Protein AF-A0A2E9XJJ9-F1 (afdb_monomer_lite)

Radius of gyration: 16.77 Å; chains: 1; bounding box: 36×26×48 Å

Structure (mmCIF, N/CA/C/O backbone):
data_AF-A0A2E9XJJ9-F1
#
_entry.id   AF-A0A2E9XJJ9-F1
#
loop_
_atom_site.group_PDB
_atom_site.id
_atom_site.type_symbol
_atom_site.label_atom_id
_atom_site.label_alt_id
_atom_site.label_comp_id
_atom_site.label_asym_id
_atom_site.label_entity_id
_atom_site.label_seq_id
_atom_site.pdbx_PDB_ins_code
_atom_site.Cartn_x
_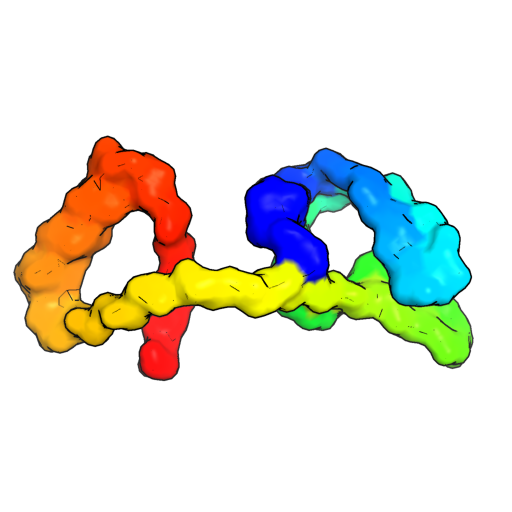atom_site.Cartn_y
_atom_site.Cartn_z
_atom_site.occupancy
_atom_site.B_iso_or_equiv
_atom_site.auth_seq_id
_atom_site.auth_comp_id
_atom_site.auth_asym_id
_atom_site.auth_atom_id
_atom_site.pdbx_PDB_model_num
ATOM 1 N N . MET A 1 1 ? -4.938 -5.916 5.559 1.00 90.31 1 MET A N 1
ATOM 2 C CA . MET A 1 1 ? -5.703 -4.913 4.779 1.00 90.31 1 MET A CA 1
ATOM 3 C C . MET A 1 1 ? -5.175 -4.830 3.353 1.00 90.31 1 MET A C 1
ATOM 5 O O . MET A 1 1 ? -3.975 -4.685 3.174 1.00 90.31 1 MET A O 1
ATOM 9 N N . ASP A 1 2 ? -6.045 -4.854 2.343 1.00 91.56 2 ASP A N 1
ATOM 10 C CA . ASP A 1 2 ? -5.652 -4.688 0.933 1.00 91.56 2 ASP A CA 1
ATOM 11 C C . ASP A 1 2 ? -5.121 -3.271 0.596 1.00 91.56 2 ASP A C 1
ATOM 13 O O . ASP A 1 2 ? -5.643 -2.251 1.068 1.00 91.56 2 ASP A O 1
ATOM 17 N N . ARG A 1 3 ? -4.123 -3.192 -0.296 1.00 90.94 3 ARG A N 1
ATOM 18 C CA . ARG A 1 3 ? -3.469 -1.934 -0.702 1.00 90.94 3 ARG A CA 1
ATOM 19 C C . ARG A 1 3 ? -4.401 -0.931 -1.384 1.00 90.94 3 ARG A C 1
ATOM 21 O O . ARG A 1 3 ? -4.188 0.279 -1.299 1.00 90.94 3 ARG A O 1
ATOM 28 N N . HIS A 1 4 ? -5.425 -1.385 -2.112 1.00 90.00 4 HIS A N 1
ATOM 29 C CA . HIS A 1 4 ? -6.361 -0.490 -2.797 1.00 90.00 4 HIS A CA 1
ATOM 30 C C . HIS A 1 4 ? -7.261 0.209 -1.790 1.00 90.00 4 HIS A C 1
ATOM 32 O O . HIS A 1 4 ? -7.577 1.387 -1.974 1.00 90.00 4 HIS A O 1
ATOM 38 N N . LYS A 1 5 ? -7.626 -0.484 -0.710 1.00 92.94 5 LYS A N 1
ATOM 39 C CA . LYS A 1 5 ? -8.335 0.123 0.413 1.00 92.94 5 LYS A CA 1
ATOM 40 C C . LYS A 1 5 ? -7.467 1.167 1.117 1.00 92.94 5 LYS A C 1
ATOM 42 O O . LYS A 1 5 ? -7.922 2.298 1.262 1.00 92.94 5 LYS A O 1
ATOM 47 N N . LEU A 1 6 ? -6.222 0.823 1.459 1.00 93.12 6 LEU A N 1
ATOM 48 C CA . LEU A 1 6 ? -5.293 1.736 2.145 1.00 93.12 6 LEU A CA 1
ATOM 49 C C . LEU A 1 6 ? -4.940 2.977 1.316 1.00 93.12 6 LEU A C 1
ATOM 51 O O . LEU A 1 6 ? -4.798 4.061 1.867 1.00 93.12 6 LEU A O 1
ATOM 55 N N . SER A 1 7 ? -4.911 2.862 -0.018 1.00 91.94 7 SER A N 1
ATOM 56 C CA . SER A 1 7 ? -4.677 4.013 -0.906 1.00 91.94 7 SER A CA 1
ATOM 57 C C . SER A 1 7 ? -5.783 5.083 -0.880 1.00 91.94 7 SER A C 1
ATOM 59 O O . SER A 1 7 ? -5.616 6.154 -1.465 1.00 91.94 7 SER A O 1
ATOM 61 N N . ARG A 1 8 ? -6.925 4.819 -0.228 1.00 94.62 8 ARG A N 1
ATOM 62 C CA . ARG A 1 8 ? -8.037 5.771 -0.098 1.00 94.62 8 ARG A CA 1
ATOM 63 C C . ARG A 1 8 ? -7.918 6.562 1.202 1.00 94.62 8 ARG A C 1
ATOM 65 O O . ARG A 1 8 ? -7.577 6.022 2.245 1.00 94.62 8 ARG A O 1
ATOM 72 N N . ARG A 1 9 ? -8.331 7.828 1.154 1.00 95.94 9 ARG A N 1
ATOM 73 C CA . ARG A 1 9 ? -8.416 8.713 2.332 1.00 95.94 9 ARG A CA 1
ATOM 74 C C . ARG A 1 9 ? -9.596 8.413 3.252 1.00 95.94 9 ARG A C 1
ATOM 76 O O . ARG A 1 9 ? -9.559 8.763 4.424 1.00 95.94 9 ARG A O 1
ATOM 83 N N . ARG A 1 10 ? -10.641 7.776 2.714 1.00 96.75 10 ARG A N 1
ATOM 84 C CA . ARG A 1 10 ? -11.863 7.456 3.449 1.00 96.75 10 ARG A CA 1
ATOM 85 C C . ARG A 1 10 ? -12.274 6.009 3.248 1.00 96.75 10 ARG A C 1
ATOM 87 O O . ARG A 1 10 ? -12.472 5.576 2.110 1.00 96.75 10 ARG A O 1
ATOM 94 N N . TRP A 1 11 ? -12.418 5.274 4.343 1.00 96.38 11 TRP A N 1
ATOM 95 C CA . TRP A 1 11 ? -12.832 3.871 4.335 1.00 96.38 11 TRP A CA 1
ATOM 96 C C . TRP A 1 11 ? -13.257 3.406 5.732 1.00 96.38 11 TRP A C 1
ATOM 98 O O . TRP A 1 11 ? -13.044 4.095 6.723 1.00 96.38 11 TRP A O 1
ATOM 108 N N . ARG A 1 12 ? -13.881 2.225 5.813 1.00 96.19 12 ARG A N 1
ATOM 109 C CA . ARG A 1 12 ? -14.212 1.565 7.084 1.00 96.19 12 ARG A CA 1
ATOM 110 C C . ARG A 1 12 ? -13.428 0.276 7.253 1.00 96.19 12 ARG A C 1
ATOM 112 O O . ARG A 1 12 ? -13.226 -0.439 6.270 1.00 96.19 12 ARG A O 1
ATOM 119 N N . GLY A 1 13 ? -12.980 -0.024 8.461 1.00 93.94 13 GLY A N 1
ATOM 120 C CA . GLY A 1 13 ? -12.258 -1.248 8.800 1.00 93.94 13 GLY A CA 1
ATOM 121 C C . GLY A 1 13 ? -12.715 -1.811 10.132 1.00 93.94 13 GLY A C 1
ATOM 122 O O . GLY A 1 13 ? -13.341 -1.109 10.917 1.00 93.94 13 GLY A O 1
ATOM 123 N N . ILE A 1 14 ? -12.405 -3.081 10.354 1.00 96.25 14 ILE A N 1
ATOM 124 C CA . ILE A 1 14 ? -12.644 -3.766 11.619 1.00 96.25 14 ILE A CA 1
ATOM 125 C C . ILE A 1 14 ? -11.280 -4.273 12.075 1.00 96.25 14 ILE A C 1
ATOM 127 O O . ILE A 1 14 ? -10.549 -4.860 11.272 1.00 96.25 14 ILE A O 1
ATOM 131 N N . ALA A 1 15 ? -10.911 -3.962 13.311 1.00 96.06 15 ALA A N 1
ATOM 132 C CA . ALA A 1 15 ? -9.694 -4.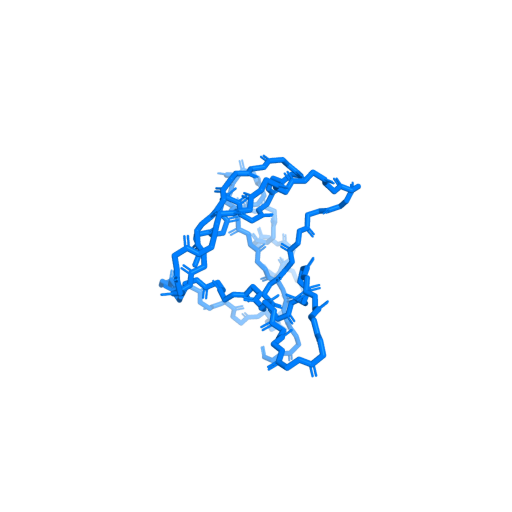457 13.935 1.00 96.06 15 ALA A CA 1
ATOM 133 C C . ALA A 1 15 ? -9.849 -5.929 14.351 1.00 96.06 15 ALA A C 1
ATOM 135 O O . ALA A 1 15 ? -10.946 -6.488 14.336 1.00 96.06 15 ALA A O 1
ATOM 136 N N . ALA A 1 16 ? -8.739 -6.577 14.713 1.00 95.25 16 ALA A N 1
ATOM 137 C CA . ALA A 1 16 ? -8.726 -8.002 15.054 1.00 95.25 16 ALA A CA 1
ATOM 138 C C . ALA A 1 16 ? -9.595 -8.354 16.279 1.00 95.25 16 ALA A C 1
ATOM 140 O O . ALA A 1 16 ? -10.077 -9.477 16.389 1.00 95.25 16 ALA A O 1
ATOM 141 N N . ASP A 1 17 ? -9.814 -7.395 17.178 1.00 96.00 17 ASP A N 1
ATOM 142 C CA . ASP A 1 17 ? -10.671 -7.510 18.362 1.00 96.00 17 ASP A CA 1
ATOM 143 C C . ASP A 1 17 ? -12.161 -7.232 18.076 1.00 96.00 17 ASP A C 1
ATOM 145 O O . ASP A 1 17 ? -12.990 -7.307 18.980 1.00 96.00 17 ASP A O 1
ATOM 149 N N . GLY A 1 18 ? -12.512 -6.920 16.824 1.00 96.94 18 GLY A N 1
ATOM 150 C CA . GLY A 1 18 ? -13.868 -6.570 16.407 1.00 96.94 18 GLY A CA 1
ATOM 151 C C . GLY A 1 18 ? -14.194 -5.075 16.479 1.00 96.94 18 GLY A C 1
ATOM 152 O O . GLY A 1 18 ? -15.296 -4.693 16.087 1.00 96.94 18 GLY A O 1
ATOM 153 N N . THR A 1 19 ? -13.270 -4.216 16.925 1.00 96.75 19 THR A N 1
ATOM 154 C CA . THR A 1 19 ? -13.500 -2.766 16.994 1.00 96.75 19 THR A CA 1
ATOM 155 C C . THR A 1 19 ? -13.651 -2.168 15.591 1.00 96.75 19 THR A C 1
ATOM 157 O O . THR A 1 19 ? -12.793 -2.347 14.723 1.00 96.75 19 THR A O 1
ATOM 160 N N . GLU A 1 20 ? -14.739 -1.431 15.352 1.00 97.50 20 GLU A N 1
ATOM 161 C CA . GLU A 1 20 ? -14.999 -0.774 14.068 1.00 97.50 20 GLU A CA 1
ATOM 162 C C . GLU A 1 20 ? -14.350 0.615 13.982 1.00 97.50 20 GLU A C 1
ATOM 164 O O . GLU A 1 20 ? -14.492 1.448 14.876 1.00 97.50 20 GLU A O 1
ATOM 169 N N . PHE A 1 21 ? -13.713 0.903 12.846 1.00 96.50 21 PHE A N 1
ATOM 170 C CA . PHE A 1 21 ? -13.102 2.194 12.542 1.00 96.50 21 PHE A CA 1
ATOM 171 C C . PHE A 1 21 ? -13.684 2.801 11.268 1.00 96.50 21 PHE A C 1
ATOM 173 O O . PHE A 1 21 ? -13.720 2.165 10.210 1.00 96.50 21 PHE A O 1
ATOM 180 N N . GLY A 1 22 ? -14.080 4.071 11.352 1.00 96.69 22 GLY A N 1
ATOM 181 C CA . GLY A 1 22 ? -14.275 4.947 10.201 1.00 96.69 22 GLY A CA 1
ATOM 182 C C . GLY A 1 22 ? -13.048 5.833 10.026 1.00 96.69 22 GLY A C 1
ATOM 183 O O . GLY A 1 22 ? -12.818 6.725 10.833 1.00 96.69 22 GLY A O 1
ATOM 184 N N . ILE A 1 23 ? -12.268 5.586 8.981 1.00 96.06 23 ILE A N 1
ATOM 185 C CA . ILE A 1 23 ? -11.071 6.358 8.656 1.00 96.06 23 ILE A CA 1
ATOM 186 C C . ILE A 1 23 ? -11.455 7.489 7.706 1.00 96.06 23 ILE A C 1
ATOM 188 O O . ILE A 1 23 ? -12.070 7.236 6.667 1.00 96.06 23 ILE A O 1
ATOM 192 N N . ASP A 1 24 ? -11.080 8.716 8.064 1.00 97.06 24 ASP A N 1
ATOM 193 C CA . ASP A 1 24 ? -11.169 9.915 7.229 1.00 97.06 24 ASP A CA 1
ATOM 194 C C . ASP A 1 24 ? -9.943 10.795 7.500 1.00 97.06 24 ASP A C 1
ATOM 196 O O . ASP A 1 24 ? -9.843 11.441 8.540 1.00 97.06 24 ASP A O 1
ATOM 200 N N . VAL A 1 25 ? -8.966 10.751 6.597 1.00 94.62 25 VAL A N 1
ATOM 201 C CA . VAL A 1 25 ? -7.631 11.333 6.800 1.00 94.62 25 VAL A CA 1
ATOM 202 C C . VAL A 1 25 ? -7.223 12.231 5.636 1.00 94.62 25 VAL A C 1
ATOM 204 O O . VAL A 1 25 ? -7.674 12.064 4.502 1.00 94.62 25 VAL A O 1
ATOM 207 N N . ALA A 1 26 ? -6.339 13.194 5.904 1.00 94.69 26 ALA A N 1
ATOM 208 C CA . ALA A 1 26 ? -5.828 14.103 4.877 1.00 94.69 26 ALA A CA 1
ATOM 209 C C . ALA A 1 26 ? -4.990 13.369 3.813 1.00 94.69 26 ALA A C 1
ATOM 211 O O . ALA A 1 26 ? -5.061 13.694 2.625 1.00 94.69 26 ALA A O 1
ATOM 212 N N .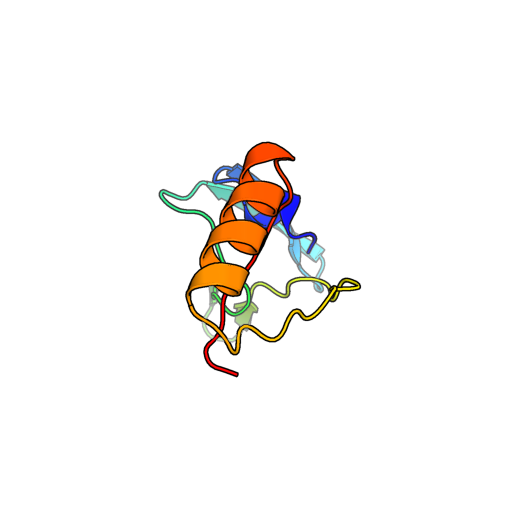 GLU A 1 27 ? -4.245 12.345 4.230 1.00 93.50 27 GLU A 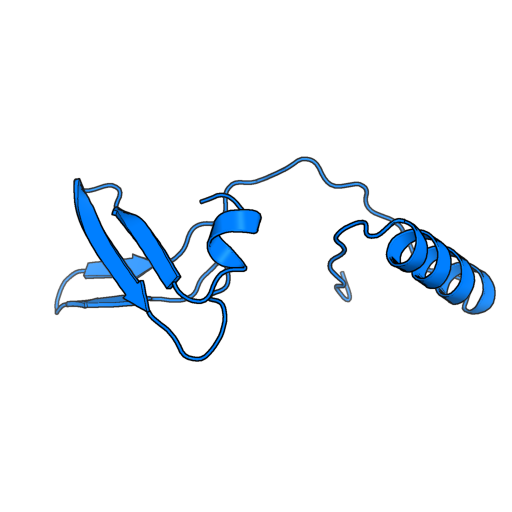N 1
ATOM 213 C CA . GLU A 1 27 ? -3.359 11.543 3.387 1.00 93.50 27 GLU A CA 1
ATOM 214 C C . GLU A 1 27 ? -3.606 10.049 3.587 1.00 93.50 27 GLU A C 1
ATOM 216 O O . GLU A 1 27 ? -4.107 9.628 4.624 1.00 93.50 27 GLU A O 1
ATOM 221 N N . ALA A 1 28 ? -3.298 9.245 2.567 1.00 93.00 28 ALA A N 1
ATOM 222 C CA . ALA A 1 28 ? -3.482 7.800 2.633 1.00 93.00 28 ALA A CA 1
ATOM 223 C C . ALA A 1 28 ? -2.533 7.172 3.665 1.00 93.00 28 ALA A C 1
ATOM 225 O O . ALA A 1 28 ? -1.350 7.507 3.710 1.00 93.00 28 ALA A O 1
ATOM 226 N N . ILE A 1 29 ? -3.070 6.241 4.450 1.00 93.62 29 ILE A N 1
ATOM 227 C CA . ILE A 1 29 ? -2.361 5.561 5.537 1.00 93.62 29 ILE A CA 1
ATOM 228 C C . ILE A 1 29 ? -1.525 4.415 4.963 1.00 93.62 29 ILE A C 1
ATOM 230 O O . ILE A 1 29 ? -1.931 3.764 3.995 1.00 93.62 29 ILE A O 1
ATOM 234 N N . ARG A 1 30 ? -0.362 4.164 5.557 1.00 93.06 30 ARG A N 1
ATOM 235 C CA . ARG A 1 30 ? 0.593 3.137 5.141 1.00 93.06 30 ARG A CA 1
ATOM 236 C C . ARG A 1 30 ? 0.624 1.984 6.135 1.00 93.06 30 ARG A C 1
ATOM 238 O O . ARG A 1 30 ? 0.115 2.068 7.250 1.00 93.06 30 ARG A O 1
ATOM 245 N N . HIS A 1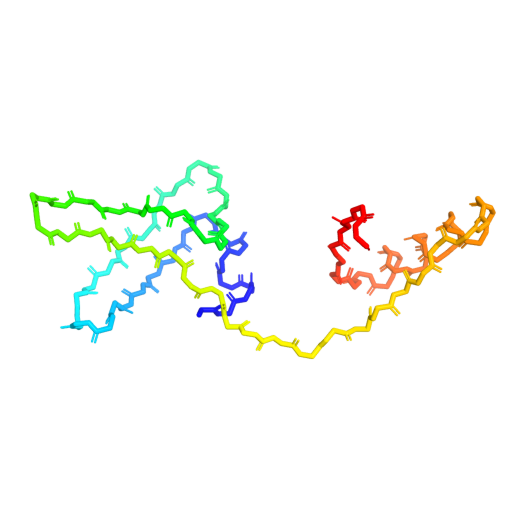 31 ? 1.226 0.881 5.707 1.00 94.56 31 HIS A N 1
ATOM 246 C CA . HIS A 1 31 ? 1.557 -0.205 6.617 1.00 94.56 31 HIS A CA 1
ATOM 247 C C . HIS A 1 31 ? 2.441 0.305 7.766 1.00 94.56 31 HIS A C 1
ATOM 249 O O . HIS A 1 31 ? 3.390 1.046 7.523 1.00 94.56 31 HIS A O 1
ATOM 255 N N . GLY A 1 32 ? 2.126 -0.098 8.997 1.00 96.06 32 GLY A N 1
ATOM 256 C CA . GLY A 1 32 ? 2.864 0.274 10.205 1.00 96.06 32 GLY A CA 1
ATOM 257 C C . GLY A 1 32 ? 2.356 1.534 10.911 1.00 96.06 32 GLY A C 1
ATOM 258 O O . GLY A 1 32 ? 2.705 1.748 12.070 1.00 96.06 32 GLY A O 1
ATOM 259 N N . ASP A 1 33 ? 1.494 2.335 10.282 1.00 95.88 33 ASP A N 1
ATOM 260 C CA . ASP A 1 33 ? 0.931 3.526 10.926 1.00 95.88 33 ASP A CA 1
ATOM 261 C C . ASP A 1 33 ? -0.015 3.131 12.078 1.00 95.88 33 ASP A C 1
ATOM 263 O O . ASP A 1 33 ? -0.889 2.273 11.901 1.00 95.88 33 ASP A O 1
ATOM 267 N N . CYS A 1 34 ? 0.113 3.777 13.248 1.00 96.06 34 CYS A N 1
ATOM 268 C CA . CYS A 1 34 ? -0.880 3.655 14.324 1.00 96.06 34 CYS A CA 1
ATOM 269 C C . CYS A 1 34 ? -2.022 4.650 14.087 1.00 96.06 34 CYS A C 1
ATOM 271 O O . CYS A 1 34 ? -1.805 5.861 14.055 1.00 96.06 34 CYS A O 1
ATOM 273 N N . VAL A 1 35 ? -3.244 4.140 13.924 1.00 94.94 35 VAL A N 1
ATOM 274 C CA . VAL A 1 35 ? -4.430 4.961 13.615 1.00 94.94 35 VAL A CA 1
ATOM 275 C C . VAL A 1 35 ? -5.203 5.388 14.852 1.00 94.94 35 VAL A C 1
ATOM 277 O O . VAL A 1 35 ? -5.958 6.356 14.806 1.00 94.94 35 VAL A O 1
ATOM 280 N N . TYR A 1 36 ? -5.027 4.666 15.956 1.00 95.94 36 TYR A N 1
ATOM 281 C CA . TYR A 1 36 ? -5.646 4.984 17.232 1.00 95.94 36 TYR A CA 1
ATOM 282 C C . TYR A 1 36 ? -4.872 4.326 18.371 1.00 95.94 36 TYR A C 1
ATOM 284 O O . TYR A 1 36 ? -4.403 3.197 18.230 1.00 95.94 36 TYR A O 1
ATOM 292 N N . GLN A 1 37 ? -4.758 5.015 19.502 1.00 97.00 37 GLN A N 1
ATOM 293 C CA . GLN A 1 37 ? -4.066 4.511 20.682 1.00 97.00 37 GLN A CA 1
ATOM 294 C C . GLN A 1 37 ? -4.867 4.831 21.947 1.00 97.00 37 GLN A C 1
ATOM 296 O O . GLN A 1 37 ? -5.372 5.941 22.115 1.00 97.00 37 GLN A O 1
ATOM 301 N N . THR A 1 38 ? -4.958 3.849 22.837 1.00 95.12 38 THR A N 1
ATOM 302 C CA . THR A 1 38 ? -5.443 3.974 24.215 1.00 95.12 38 THR A CA 1
ATOM 303 C C . THR A 1 38 ? -4.274 3.769 25.185 1.00 95.12 38 THR A C 1
ATOM 305 O O . THR A 1 38 ? -3.137 3.546 24.769 1.00 95.12 38 THR A O 1
ATOM 308 N N . GLU A 1 39 ? -4.531 3.799 26.493 1.00 96.56 39 GLU A N 1
ATOM 309 C CA . GLU A 1 39 ? -3.501 3.524 27.508 1.00 96.56 39 GLU A CA 1
ATOM 310 C C . GLU A 1 39 ? -2.878 2.122 27.385 1.00 96.56 39 GLU A C 1
ATOM 312 O O . GLU A 1 39 ? -1.725 1.927 27.764 1.00 96.56 39 GLU A O 1
ATOM 317 N N . SER A 1 40 ? -3.618 1.148 26.845 1.00 95.94 40 SER A N 1
ATOM 318 C CA . SER A 1 40 ? -3.216 -0.264 26.806 1.00 95.94 40 SER A CA 1
ATOM 319 C C . SER A 1 40 ? -3.193 -0.881 25.406 1.00 95.94 40 SER A C 1
ATOM 321 O O . SER A 1 40 ? -2.870 -2.061 25.268 1.00 95.94 40 SER A O 1
ATOM 323 N N . THR A 1 41 ? -3.554 -0.144 24.352 1.00 96.31 41 THR A N 1
ATOM 324 C CA . THR A 1 41 ? -3.706 -0.703 22.996 1.00 96.31 41 THR A CA 1
ATOM 325 C C . THR A 1 41 ? -3.303 0.311 21.922 1.00 96.31 41 THR A C 1
ATOM 327 O O . THR A 1 41 ? -3.723 1.460 21.984 1.00 96.31 41 THR A O 1
ATOM 330 N N . CYS A 1 42 ? -2.531 -0.109 20.911 1.00 97.25 42 CYS A N 1
ATOM 331 C CA . CYS A 1 42 ? -2.336 0.640 19.655 1.00 97.25 42 CYS A CA 1
ATOM 332 C C . CYS A 1 42 ? -2.960 -0.165 18.517 1.00 97.25 42 CYS A C 1
ATOM 334 O O . CYS A 1 42 ? -2.720 -1.367 18.400 1.00 97.25 42 CYS A O 1
ATOM 336 N N . TYR A 1 43 ? -3.715 0.505 17.657 1.00 97.19 43 TYR A N 1
ATOM 337 C CA . TYR A 1 43 ? -4.273 -0.074 16.444 1.00 97.19 43 TYR A CA 1
ATOM 338 C C . TYR A 1 43 ? -3.358 0.272 15.275 1.00 97.19 43 TYR A C 1
ATOM 340 O O . TYR A 1 43 ? -3.312 1.423 14.840 1.00 97.19 43 TYR A O 1
ATOM 348 N N . ILE A 1 44 ? -2.622 -0.723 14.785 1.00 97.25 44 ILE A N 1
ATOM 349 C CA . ILE A 1 44 ? -1.633 -0.570 13.714 1.00 97.25 44 ILE A CA 1
ATOM 350 C C . ILE A 1 44 ? -2.209 -1.069 12.389 1.00 97.25 44 ILE A C 1
ATOM 352 O O . ILE A 1 44 ? -2.873 -2.107 12.343 1.00 97.25 44 ILE A O 1
ATOM 356 N N . ILE A 1 45 ? -1.937 -0.360 11.293 1.00 96.56 45 ILE A N 1
ATOM 357 C CA . ILE A 1 45 ? -2.279 -0.842 9.955 1.00 96.56 45 ILE A CA 1
ATOM 358 C C . ILE A 1 45 ? -1.351 -1.977 9.536 1.00 96.56 45 ILE A C 1
ATOM 360 O O . ILE A 1 45 ? -0.177 -1.781 9.218 1.00 96.56 45 ILE A O 1
ATOM 364 N N . GLU A 1 46 ? -1.922 -3.167 9.411 1.00 95.62 46 GLU A N 1
ATOM 365 C CA . GLU A 1 46 ? -1.281 -4.306 8.769 1.00 95.62 46 GLU A CA 1
ATOM 366 C C . GLU A 1 46 ? -1.782 -4.446 7.326 1.00 95.62 46 GLU A C 1
ATOM 368 O O . GLU A 1 46 ? -2.961 -4.735 7.078 1.00 95.62 46 GLU A O 1
ATOM 373 N N . GLN A 1 47 ? -0.903 -4.193 6.351 1.00 94.31 47 GLN A N 1
ATOM 374 C CA . GLN A 1 47 ? -1.213 -4.466 4.952 1.00 94.31 47 GLN A CA 1
ATOM 375 C C . GLN A 1 47 ? -1.040 -5.966 4.704 1.00 94.31 47 GLN A C 1
ATOM 377 O O . GLN A 1 47 ? -0.057 -6.557 5.134 1.00 94.31 47 GLN A O 1
ATOM 382 N N . GLU A 1 48 ? -2.002 -6.580 4.021 1.00 93.88 48 GLU A N 1
ATOM 383 C CA . GLU A 1 48 ? -1.883 -7.991 3.651 1.00 93.88 48 GLU A CA 1
ATOM 384 C C . GLU A 1 48 ? -0.738 -8.172 2.644 1.00 93.88 48 GLU A C 1
ATOM 386 O O . GLU A 1 48 ? -0.651 -7.390 1.688 1.00 93.88 48 GLU A O 1
ATOM 391 N N . PRO A 1 49 ? 0.125 -9.189 2.829 1.00 92.62 49 PRO A N 1
ATOM 392 C CA . PRO A 1 49 ? 1.106 -9.558 1.822 1.00 92.62 49 PRO A CA 1
ATOM 393 C C . PRO A 1 49 ? 0.426 -9.892 0.492 1.00 92.62 49 PRO A C 1
ATOM 395 O O . PRO A 1 49 ? -0.592 -10.584 0.453 1.00 92.62 49 PRO A O 1
ATOM 398 N N . GLU A 1 50 ? 1.020 -9.443 -0.607 1.00 91.00 50 GLU A N 1
ATOM 399 C CA . GLU A 1 50 ? 0.581 -9.764 -1.963 1.00 91.00 50 GLU A CA 1
ATOM 400 C C . GLU A 1 50 ? 1.768 -10.248 -2.800 1.00 91.00 50 GLU A C 1
ATOM 402 O O . GLU A 1 50 ? 2.927 -9.953 -2.502 1.00 91.00 50 GLU A O 1
ATOM 407 N N . ALA A 1 51 ? 1.487 -11.008 -3.858 1.00 93.31 51 ALA A N 1
ATOM 408 C CA . ALA A 1 51 ? 2.525 -11.423 -4.788 1.00 93.31 51 ALA A CA 1
ATOM 409 C C . ALA A 1 51 ? 3.019 -10.212 -5.595 1.00 93.31 51 ALA A C 1
ATOM 411 O O . ALA A 1 51 ? 2.246 -9.581 -6.320 1.00 93.31 51 ALA A O 1
ATOM 412 N N . CYS A 1 52 ? 4.316 -9.926 -5.501 1.00 92.38 52 CYS A N 1
ATOM 413 C CA . CYS A 1 52 ? 4.965 -8.824 -6.203 1.00 92.38 52 CYS A CA 1
ATOM 414 C C . CYS A 1 52 ? 5.971 -9.345 -7.232 1.00 92.38 52 CYS A C 1
ATOM 416 O O . CYS A 1 52 ? 6.671 -10.329 -6.993 1.00 92.38 52 CYS A O 1
ATOM 418 N N . LEU A 1 53 ? 6.081 -8.644 -8.362 1.00 94.25 53 LEU A N 1
ATOM 419 C CA . LEU A 1 53 ? 7.191 -8.818 -9.294 1.00 94.25 53 LEU A CA 1
ATOM 420 C C . LEU A 1 53 ? 8.315 -7.861 -8.892 1.00 94.25 53 LEU A C 1
ATOM 422 O O . LEU A 1 53 ? 8.172 -6.649 -9.041 1.00 94.25 53 LEU A O 1
ATOM 426 N N . LEU A 1 54 ? 9.422 -8.407 -8.393 1.00 94.38 54 LEU A N 1
ATOM 427 C CA . LEU A 1 54 ? 10.617 -7.623 -8.090 1.00 94.38 54 LEU A CA 1
ATOM 428 C C . LEU A 1 54 ? 11.413 -7.388 -9.373 1.00 94.38 54 LEU A C 1
ATOM 430 O O . LEU A 1 54 ? 11.747 -8.334 -10.089 1.00 94.38 54 LEU A O 1
ATOM 434 N N . ILE A 1 55 ? 11.704 -6.123 -9.664 1.00 92.94 55 ILE A N 1
ATOM 435 C CA . ILE A 1 55 ? 12.453 -5.715 -10.851 1.00 92.94 55 ILE A CA 1
ATOM 436 C C . ILE A 1 55 ? 13.705 -4.977 -10.389 1.00 92.94 55 ILE A C 1
ATOM 438 O O . ILE A 1 55 ? 13.617 -3.866 -9.873 1.00 92.94 55 ILE A O 1
ATOM 442 N N . LEU A 1 56 ? 14.870 -5.587 -10.603 1.00 93.31 56 LEU A N 1
ATOM 443 C CA . LEU A 1 56 ? 16.157 -4.947 -10.338 1.00 93.31 56 LEU A CA 1
ATOM 444 C C . LEU A 1 56 ? 16.465 -3.925 -11.438 1.00 93.31 56 LEU A C 1
ATOM 446 O O . LEU A 1 56 ? 16.495 -4.260 -12.624 1.00 93.31 56 LEU A O 1
ATOM 450 N N . LEU A 1 57 ? 16.706 -2.677 -11.040 1.00 92.19 57 LEU A N 1
ATOM 451 C CA . LEU A 1 57 ? 17.008 -1.569 -11.944 1.00 92.19 57 LEU A CA 1
ATOM 452 C C . LEU A 1 57 ? 18.512 -1.276 -11.926 1.00 92.19 57 LEU A C 1
ATOM 454 O O . LEU A 1 57 ? 18.987 -0.495 -11.110 1.00 92.19 57 LEU A O 1
ATOM 458 N N . THR A 1 58 ? 19.271 -1.917 -12.814 1.00 91.06 58 THR A N 1
ATOM 459 C CA . THR A 1 58 ? 20.743 -1.802 -12.834 1.00 91.06 58 THR A CA 1
ATOM 460 C C . THR A 1 58 ? 21.261 -0.714 -13.774 1.00 91.06 58 THR A C 1
ATOM 462 O O . THR A 1 58 ? 22.271 -0.085 -13.487 1.00 91.06 58 THR A O 1
ATOM 465 N N . GLU A 1 59 ? 20.571 -0.480 -14.893 1.00 95.81 59 GLU A N 1
ATOM 466 C CA . GLU A 1 59 ? 20.994 0.444 -15.951 1.00 95.81 59 GLU A CA 1
ATOM 467 C C . GLU A 1 59 ? 19.982 1.575 -16.133 1.00 95.81 59 GLU A C 1
ATOM 469 O O . GLU A 1 59 ? 18.782 1.330 -16.279 1.00 95.81 59 GLU A O 1
ATOM 474 N N . VAL A 1 60 ? 20.468 2.819 -16.198 1.00 95.75 60 VAL A N 1
ATOM 475 C CA . VAL A 1 60 ? 19.624 4.030 -16.182 1.00 95.75 60 VAL A CA 1
ATOM 476 C C . VAL A 1 60 ? 18.614 4.053 -17.335 1.00 95.75 60 VAL A C 1
ATOM 478 O O . VAL A 1 60 ? 17.439 4.356 -17.126 1.00 95.75 60 VAL A O 1
ATOM 481 N N . CYS A 1 61 ? 19.038 3.694 -18.552 1.00 97.06 61 CYS A N 1
ATOM 482 C CA . CYS A 1 61 ? 18.145 3.685 -19.716 1.00 97.06 61 CYS A CA 1
ATOM 483 C C . CYS A 1 61 ? 17.044 2.620 -19.591 1.00 97.06 61 CYS A C 1
ATOM 485 O O . CYS A 1 61 ? 15.885 2.889 -19.906 1.00 97.06 61 CYS A O 1
ATOM 487 N N . ASN A 1 62 ? 17.389 1.433 -19.083 1.00 95.19 62 ASN A N 1
ATOM 488 C CA . ASN A 1 62 ? 16.424 0.354 -18.874 1.00 95.19 62 ASN A CA 1
ATOM 489 C C . ASN A 1 62 ? 15.431 0.717 -17.767 1.00 95.19 62 ASN A C 1
ATOM 491 O O . ASN A 1 62 ? 14.233 0.491 -17.923 1.00 95.19 62 ASN A O 1
ATOM 495 N N . ALA A 1 63 ? 15.909 1.336 -16.687 1.00 95.44 63 ALA A N 1
ATOM 496 C CA . ALA A 1 63 ? 15.067 1.808 -15.596 1.00 95.44 63 ALA A CA 1
ATOM 497 C C . ALA A 1 63 ? 14.041 2.847 -16.062 1.00 95.44 63 ALA A C 1
ATOM 499 O O . ALA A 1 63 ? 12.857 2.729 -15.744 1.00 95.44 63 ALA A O 1
ATOM 500 N N . ALA A 1 64 ? 14.468 3.817 -16.877 1.00 96.69 64 ALA A N 1
ATOM 501 C CA . ALA A 1 64 ? 13.568 4.807 -17.460 1.00 96.69 64 ALA A CA 1
ATOM 502 C C . ALA A 1 64 ? 12.503 4.157 -18.358 1.00 96.69 64 ALA A C 1
ATOM 504 O O . ALA A 1 64 ? 11.325 4.508 -18.279 1.00 96.69 64 ALA A O 1
ATOM 505 N N . TRP A 1 65 ? 12.896 3.181 -19.182 1.00 97.06 65 TRP A N 1
ATOM 506 C CA . TRP A 1 65 ? 11.971 2.495 -20.083 1.00 97.06 65 TRP A CA 1
ATOM 507 C C . TRP A 1 65 ? 10.950 1.630 -19.333 1.00 97.06 65 TRP A C 1
ATOM 509 O O . TRP A 1 65 ? 9.752 1.722 -19.602 1.00 97.06 65 TRP A O 1
ATOM 519 N N . ILE A 1 66 ? 11.397 0.863 -18.334 1.00 96.00 66 ILE A N 1
ATOM 520 C CA . ILE A 1 66 ? 10.523 0.069 -17.457 1.00 96.00 66 ILE A CA 1
ATOM 521 C C . ILE A 1 66 ? 9.550 0.982 -16.705 1.00 96.00 66 ILE A C 1
ATOM 523 O O . ILE A 1 66 ? 8.345 0.726 -16.707 1.00 96.00 66 ILE A O 1
ATOM 527 N N . GLY A 1 67 ? 10.050 2.069 -16.108 1.00 95.19 67 GLY A N 1
ATOM 528 C CA . GLY A 1 67 ? 9.217 3.046 -15.407 1.00 95.19 67 GLY A CA 1
ATOM 529 C C . GLY A 1 67 ? 8.143 3.645 -16.317 1.00 95.19 67 GLY A C 1
ATOM 530 O O . GLY A 1 67 ? 6.974 3.714 -15.931 1.00 95.19 67 GLY A O 1
ATOM 531 N N . TRP A 1 68 ? 8.509 3.997 -17.554 1.00 96.88 68 TRP A N 1
ATOM 532 C CA . TRP A 1 68 ? 7.558 4.475 -18.556 1.00 96.88 68 TRP A CA 1
ATOM 533 C C . TRP A 1 68 ? 6.499 3.420 -18.905 1.00 96.88 68 TRP A C 1
ATOM 535 O O . TRP A 1 68 ? 5.311 3.736 -18.900 1.00 96.88 68 TRP A O 1
ATOM 545 N N . MET A 1 69 ? 6.892 2.165 -19.153 1.00 97.25 69 MET A N 1
ATOM 546 C CA . MET A 1 69 ? 5.955 1.086 -19.495 1.00 97.25 69 MET A CA 1
ATOM 547 C C . MET A 1 69 ? 4.946 0.813 -18.375 1.00 97.25 69 MET A C 1
ATOM 549 O O . MET A 1 69 ? 3.746 0.723 -18.637 1.00 97.25 69 MET A O 1
ATOM 553 N N . I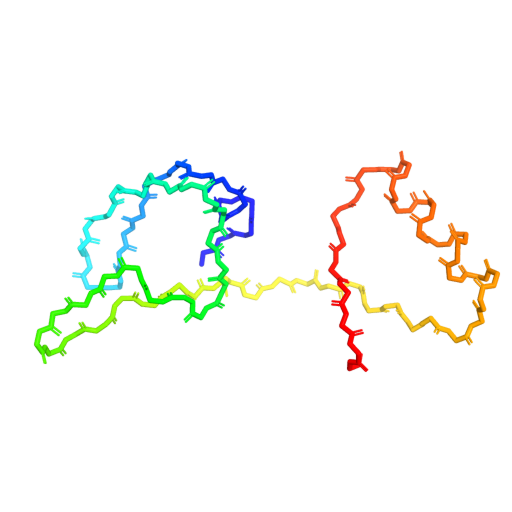LE A 1 70 ? 5.424 0.702 -17.132 1.00 96.50 70 ILE A N 1
ATOM 554 C CA . ILE A 1 70 ? 4.586 0.471 -15.948 1.00 96.50 70 ILE A CA 1
ATOM 555 C C . ILE A 1 70 ? 3.566 1.604 -15.795 1.00 96.50 70 ILE A C 1
ATOM 557 O O . ILE A 1 70 ? 2.373 1.341 -15.630 1.00 96.50 70 ILE A O 1
ATOM 561 N N . GLY A 1 71 ? 4.022 2.856 -15.910 1.00 96.19 71 GLY A N 1
ATOM 562 C CA . GLY A 1 71 ? 3.157 4.032 -15.835 1.00 96.19 71 GLY A CA 1
ATOM 563 C C . GLY A 1 71 ? 2.126 4.092 -16.966 1.00 96.19 71 GLY A C 1
ATOM 564 O O . GLY A 1 71 ? 0.947 4.316 -16.703 1.00 96.19 71 GLY A O 1
ATOM 565 N N . ASN A 1 72 ? 2.543 3.834 -18.211 1.00 98.00 72 ASN A N 1
ATOM 566 C CA . ASN A 1 72 ? 1.675 3.861 -19.393 1.00 98.00 72 ASN A CA 1
ATOM 567 C C . ASN A 1 72 ? 0.577 2.784 -19.351 1.00 98.00 72 ASN A C 1
ATOM 569 O O . ASN A 1 72 ? -0.512 2.985 -19.880 1.00 98.00 72 ASN A O 1
ATOM 573 N N . LEU A 1 73 ? 0.846 1.649 -18.702 1.00 97.06 73 LEU A N 1
ATOM 574 C CA . LEU A 1 73 ? -0.130 0.575 -18.493 1.00 97.06 73 LEU A CA 1
ATOM 575 C C . LEU A 1 73 ? -0.945 0.738 -17.201 1.00 97.06 73 LEU A C 1
ATOM 577 O O . LEU A 1 73 ? -1.754 -0.129 -16.876 1.00 97.06 73 LEU A O 1
ATOM 581 N N . HIS A 1 74 ? -0.753 1.839 -16.467 1.00 93.81 74 HIS A N 1
ATOM 582 C CA . HIS A 1 74 ? -1.407 2.114 -15.187 1.00 93.81 74 HIS A CA 1
ATOM 583 C C . HIS A 1 74 ? -1.215 1.003 -14.143 1.00 93.81 74 HIS A C 1
ATOM 585 O O . HIS A 1 74 ? -2.066 0.794 -13.271 1.00 93.81 74 HIS A O 1
ATOM 591 N N . PHE A 1 75 ? -0.085 0.295 -14.200 1.00 93.81 75 PHE A N 1
ATOM 592 C CA . PHE A 1 75 ? 0.271 -0.647 -13.152 1.00 93.81 75 PHE A CA 1
ATOM 593 C C . PHE A 1 75 ? 0.692 0.105 -11.891 1.00 93.81 75 PHE A C 1
ATOM 595 O O . PHE A 1 75 ? 1.390 1.118 -11.937 1.00 93.81 75 PHE A O 1
ATOM 602 N N . LYS A 1 76 ? 0.264 -0.407 -10.735 1.00 90.06 76 LYS A N 1
ATOM 603 C CA . LYS A 1 76 ? 0.760 0.076 -9.447 1.00 90.06 76 LYS A CA 1
ATOM 604 C C . LYS A 1 76 ? 2.190 -0.412 -9.245 1.00 90.06 76 LYS A C 1
ATOM 606 O O . LYS A 1 76 ? 2.469 -1.587 -9.468 1.00 90.06 76 LYS A O 1
ATOM 611 N N . ALA A 1 77 ? 3.047 0.478 -8.767 1.00 92.88 77 ALA A N 1
ATOM 612 C CA . ALA A 1 77 ? 4.429 0.184 -8.427 1.00 92.88 77 ALA A CA 1
ATOM 613 C C . ALA A 1 77 ? 4.786 0.805 -7.076 1.00 92.88 77 ALA A C 1
ATOM 615 O O . ALA A 1 77 ? 4.182 1.796 -6.658 1.00 92.88 77 ALA A O 1
ATOM 616 N N . SER A 1 78 ? 5.774 0.209 -6.420 1.00 90.75 78 SER A N 1
ATOM 617 C CA . SER A 1 78 ? 6.451 0.751 -5.247 1.00 90.75 78 SER A CA 1
ATOM 618 C C . SER A 1 78 ? 7.950 0.707 -5.512 1.00 90.75 78 SER A C 1
ATOM 620 O O . SER A 1 78 ? 8.411 -0.143 -6.272 1.00 90.75 78 SER A O 1
ATOM 622 N N . PHE A 1 79 ? 8.691 1.624 -4.902 1.00 90.50 79 PHE A N 1
ATOM 623 C CA . PHE A 1 79 ? 10.133 1.756 -5.076 1.00 90.50 79 PHE A CA 1
ATOM 624 C C . PHE A 1 79 ? 10.800 1.685 -3.704 1.00 90.50 79 PHE A C 1
ATOM 626 O O . PHE A 1 79 ? 10.319 2.306 -2.754 1.00 90.50 79 PHE A O 1
ATOM 633 N N . SER A 1 80 ? 11.888 0.930 -3.612 1.00 88.19 80 SER A N 1
ATOM 634 C CA . SER A 1 80 ? 12.727 0.777 -2.422 1.00 88.19 80 SER A CA 1
ATOM 635 C C . SER A 1 80 ? 14.198 0.786 -2.835 1.00 88.19 80 SER A C 1
ATOM 637 O O . SER A 1 80 ? 14.511 0.538 -3.998 1.00 88.19 80 SER A O 1
ATOM 639 N N . GLU A 1 81 ? 15.085 1.096 -1.888 1.00 83.00 81 GLU A N 1
ATOM 640 C CA . GLU A 1 81 ? 16.541 0.978 -2.078 1.00 83.00 81 GLU A CA 1
ATOM 641 C C . GLU A 1 81 ? 17.073 -0.438 -1.786 1.00 83.00 81 GLU A C 1
ATOM 643 O O . GLU A 1 81 ? 18.240 -0.711 -2.057 1.00 83.00 81 GLU A O 1
ATOM 648 N N . GLU A 1 82 ? 16.226 -1.315 -1.233 1.00 62.56 82 GLU A N 1
ATOM 649 C CA . GLU A 1 82 ? 16.506 -2.747 -1.032 1.00 62.56 82 GLU A CA 1
ATOM 650 C C . GLU A 1 82 ? 16.524 -3.548 -2.339 1.00 62.56 82 GLU A C 1
ATOM 652 O O . GLU A 1 82 ? 15.641 -3.301 -3.198 1.00 62.56 82 GLU A O 1
#

Foldseek 3Di:
DEPVQQQDQWDWDAAPVRDIDTGHHPGRDDFQDFPDDDPPDTGTDDYDDDDDDDDDDDDPVVVVVVVVVCVVVVHDDDDDPD

Sequence (82 aa):
MDRHKLSRRRWRGIAADGTEFGIDVAEAIRHGDCVYQTESTCYIIEQEPEACLLILLTEVCNAAWIGWMIGNLHFKASFSEE

pLDDT: mean 94.19, std 4.33, range [62.56, 98.0]

Secondary structure (DSSP, 8-state):
--HHHHTSSEEEEE-TTS-EEEEE-SS---TT-EEEE-SS-EEE--PPP---------SHHHHHHHHHHHHHTT--------